Protein AF-A0A7C5U6L6-F1 (afdb_monomer)

Radius of gyration: 12.03 Å; Cα contacts (8 Å, |Δi|>4): 69; chains: 1; bounding box: 33×22×25 Å

pLDDT: mean 79.7, std 12.57, range [43.16, 90.81]

Structure (mmCIF, N/CA/C/O backbone):
data_AF-A0A7C5U6L6-F1
#
_entry.id   AF-A0A7C5U6L6-F1
#
loop_
_atom_site.group_PDB
_atom_site.id
_atom_site.type_symbol
_atom_site.label_atom_id
_atom_site.label_alt_id
_atom_site.label_comp_id
_atom_site.label_asym_id
_atom_site.label_entity_id
_atom_site.label_seq_id
_atom_site.pdbx_PDB_ins_code
_atom_site.Cartn_x
_atom_site.Cartn_y
_atom_site.Cartn_z
_atom_site.occupancy
_atom_site.B_iso_or_equiv
_atom_site.auth_seq_id
_atom_site.auth_comp_id
_atom_site.auth_asym_id
_atom_site.auth_atom_id
_atom_site.pdbx_PDB_model_num
ATOM 1 N N . MET A 1 1 ? -14.690 11.963 12.999 1.00 43.16 1 MET A N 1
ATOM 2 C CA . MET A 1 1 ? -13.275 12.388 12.945 1.00 43.16 1 MET A CA 1
ATOM 3 C C . MET A 1 1 ? -12.551 11.478 11.947 1.00 43.16 1 MET A C 1
ATOM 5 O O . MET A 1 1 ? -12.402 10.297 12.234 1.00 43.16 1 MET A O 1
ATOM 9 N N . ILE A 1 2 ? -12.225 11.954 10.738 1.00 48.00 2 ILE A N 1
ATOM 10 C CA . ILE A 1 2 ? -11.458 11.182 9.734 1.00 48.00 2 ILE A CA 1
ATOM 11 C C . ILE A 1 2 ? -9.987 11.535 9.965 1.00 48.00 2 ILE A C 1
ATOM 13 O O . ILE A 1 2 ? -9.540 12.575 9.504 1.00 48.00 2 ILE A O 1
ATOM 17 N N . ASN A 1 3 ? -9.273 10.731 10.757 1.00 52.16 3 ASN A N 1
ATOM 18 C CA . ASN A 1 3 ? -8.043 11.193 11.418 1.00 52.16 3 ASN A CA 1
ATOM 19 C C . ASN A 1 3 ? -6.723 10.598 10.918 1.00 52.16 3 ASN A C 1
ATOM 21 O O . ASN A 1 3 ? -5.698 10.837 11.539 1.00 52.16 3 ASN A O 1
ATOM 25 N N . ASN A 1 4 ? -6.692 9.838 9.823 1.00 61.31 4 ASN A N 1
ATOM 26 C CA . ASN A 1 4 ? -5.405 9.537 9.193 1.00 61.31 4 ASN A CA 1
ATOM 27 C C . ASN A 1 4 ? -5.596 9.015 7.772 1.00 61.31 4 ASN A C 1
ATOM 29 O O . ASN A 1 4 ? -6.163 7.941 7.562 1.00 61.31 4 ASN A O 1
ATOM 33 N N . MET A 1 5 ? -5.132 9.790 6.79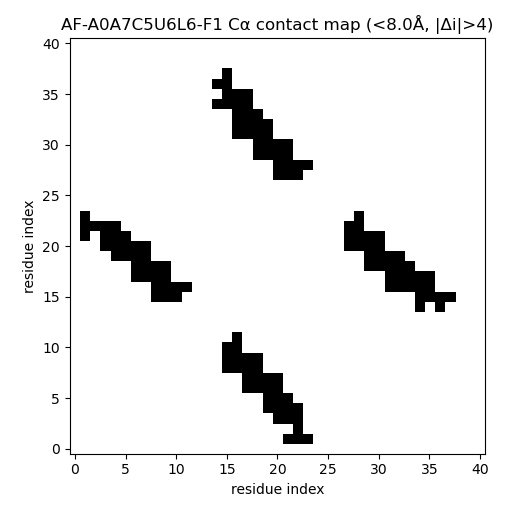8 1.00 66.00 5 MET A N 1
ATOM 34 C CA . MET A 1 5 ? -5.034 9.375 5.406 1.00 66.00 5 MET A CA 1
ATOM 35 C C . MET A 1 5 ? -3.586 8.957 5.173 1.00 66.00 5 MET A C 1
ATOM 37 O O . MET A 1 5 ? -2.688 9.780 5.300 1.00 66.00 5 MET A O 1
ATOM 41 N N . SER A 1 6 ? -3.354 7.680 4.876 1.00 79.81 6 SER A N 1
ATOM 42 C CA . SER A 1 6 ? -2.008 7.166 4.586 1.00 79.81 6 SER A CA 1
ATOM 43 C C . SER A 1 6 ? -1.976 6.602 3.177 1.00 79.81 6 SER A C 1
ATOM 45 O O 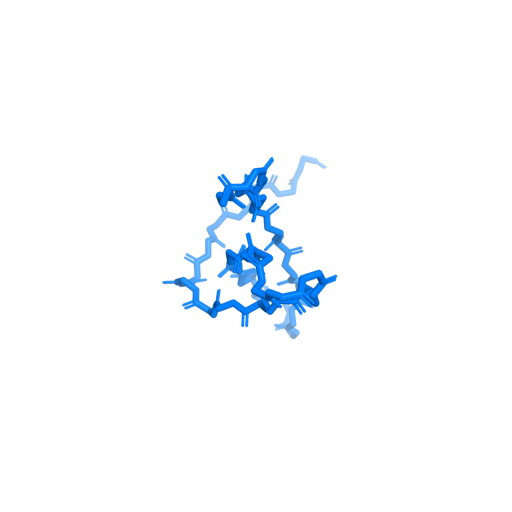. SER A 1 6 ? -2.926 5.942 2.760 1.00 79.81 6 SER A O 1
ATOM 47 N N . TYR A 1 7 ? -0.899 6.854 2.444 1.00 85.06 7 TYR A N 1
ATOM 48 C CA . TYR A 1 7 ? -0.637 6.161 1.190 1.00 85.06 7 TYR A CA 1
ATOM 49 C C . TYR A 1 7 ? 0.261 4.956 1.468 1.00 85.06 7 TYR A C 1
ATOM 51 O O . T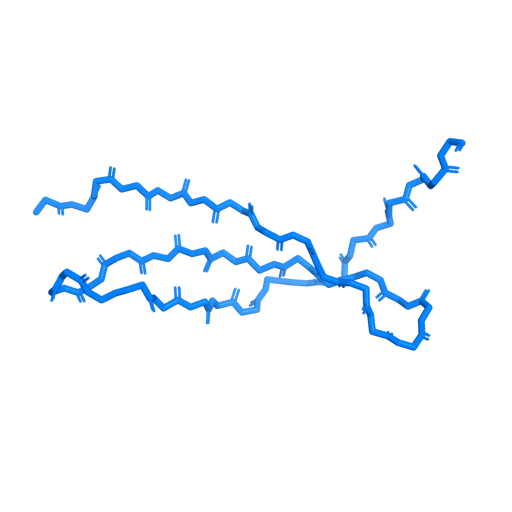YR A 1 7 ? 1.120 4.987 2.347 1.00 85.06 7 TYR A O 1
ATOM 59 N N . THR A 1 8 ? 0.017 3.854 0.774 1.00 86.31 8 THR A N 1
ATOM 60 C CA . THR A 1 8 ? 0.794 2.620 0.889 1.00 86.31 8 THR A CA 1
ATOM 61 C C . THR A 1 8 ? 1.067 2.109 -0.511 1.00 86.31 8 THR A C 1
ATOM 63 O O . THR A 1 8 ? 0.141 1.976 -1.308 1.00 86.31 8 THR A O 1
ATOM 66 N N . VAL A 1 9 ? 2.330 1.829 -0.807 1.00 88.06 9 VAL A N 1
ATOM 67 C CA . VAL A 1 9 ? 2.739 1.256 -2.087 1.00 88.06 9 VAL A CA 1
ATOM 68 C C . VAL A 1 9 ? 2.956 -0.242 -1.914 1.00 88.06 9 VAL A C 1
ATOM 70 O O . VAL A 1 9 ? 3.542 -0.676 -0.924 1.00 88.06 9 VAL A O 1
ATOM 73 N N . MET A 1 10 ? 2.478 -1.035 -2.869 1.00 87.19 10 MET A N 1
ATOM 74 C CA . MET A 1 10 ? 2.644 -2.486 -2.873 1.00 87.19 10 MET A CA 1
ATOM 75 C C . MET A 1 10 ? 3.172 -2.956 -4.230 1.00 87.19 10 MET A C 1
ATOM 77 O O . MET A 1 10 ? 2.612 -2.602 -5.268 1.00 87.19 10 MET A O 1
ATOM 81 N N . LYS A 1 11 ? 4.231 -3.775 -4.227 1.00 88.56 11 LYS A N 1
ATOM 82 C CA . LYS A 1 11 ? 4.796 -4.398 -5.434 1.00 88.56 11 LYS A CA 1
ATOM 83 C C . LYS A 1 11 ? 4.097 -5.733 -5.693 1.00 88.56 11 LYS A C 1
ATOM 85 O O . LYS A 1 11 ? 4.127 -6.623 -4.846 1.00 88.56 11 LYS A O 1
ATOM 90 N N . VAL A 1 12 ? 3.4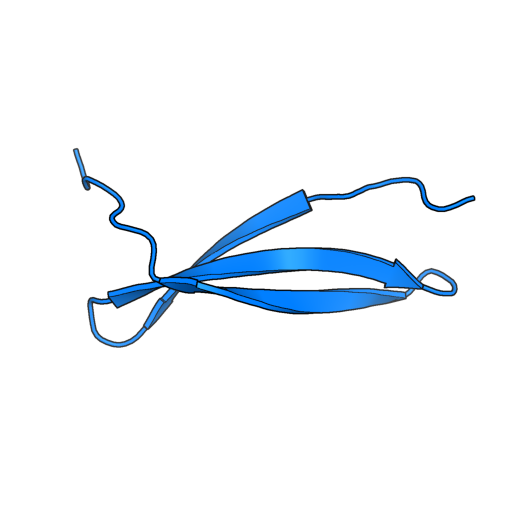83 -5.891 -6.8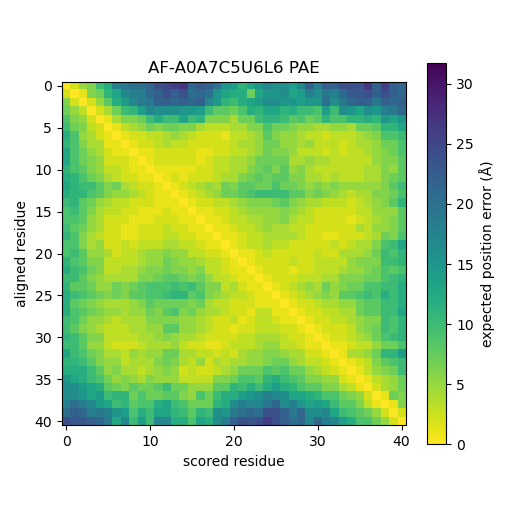63 1.00 86.00 12 VAL A N 1
ATOM 91 C CA . VAL A 1 12 ? 2.837 -7.141 -7.295 1.00 86.00 12 VAL A CA 1
ATOM 92 C C . VAL A 1 12 ? 3.317 -7.479 -8.702 1.00 86.00 12 VAL A C 1
ATOM 94 O O . VAL A 1 12 ? 3.092 -6.713 -9.638 1.00 86.00 12 VAL A O 1
ATOM 97 N N . LYS A 1 13 ? 3.990 -8.628 -8.859 1.00 88.75 13 LYS A N 1
ATOM 98 C CA . LYS A 1 13 ? 4.556 -9.101 -10.141 1.00 88.75 13 LYS A CA 1
ATOM 99 C C . LYS A 1 13 ? 5.393 -8.032 -10.874 1.00 88.75 13 LYS A C 1
ATOM 101 O O . LYS A 1 13 ? 5.245 -7.842 -12.076 1.00 88.75 13 LYS A O 1
ATOM 106 N N . GLY A 1 14 ? 6.233 -7.301 -10.137 1.00 85.94 14 GLY A N 1
ATOM 107 C CA . GLY A 1 14 ? 7.121 -6.274 -10.702 1.00 85.94 14 GLY A CA 1
ATOM 108 C C . GLY A 1 14 ? 6.459 -4.931 -11.030 1.00 85.94 14 GLY A C 1
ATOM 109 O O . GLY A 1 14 ? 7.134 -4.048 -11.538 1.00 85.94 14 GLY A O 1
ATOM 110 N N . ARG A 1 15 ? 5.167 -4.748 -10.730 1.00 86.69 15 ARG A N 1
ATOM 111 C CA . ARG A 1 15 ? 4.470 -3.459 -10.858 1.00 86.69 15 ARG A CA 1
ATOM 112 C C . ARG A 1 15 ? 4.155 -2.892 -9.480 1.00 86.69 15 ARG A C 1
ATOM 114 O O . ARG A 1 15 ? 3.780 -3.656 -8.587 1.00 86.69 15 ARG A O 1
ATOM 121 N N . TYR A 1 16 ? 4.265 -1.578 -9.312 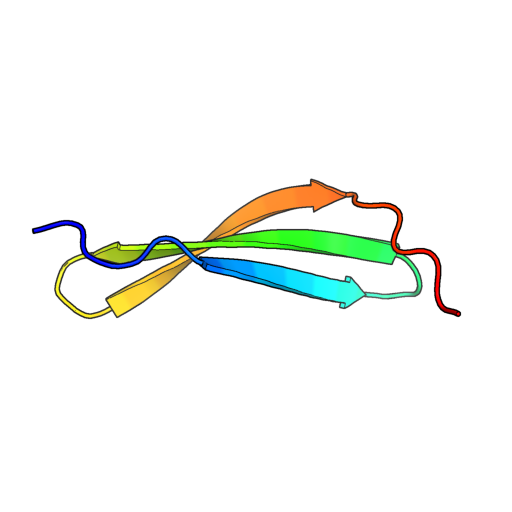1.00 89.38 16 TYR A N 1
ATOM 122 C CA . TYR A 1 16 ? 3.901 -0.913 -8.064 1.00 89.38 16 TYR A CA 1
ATOM 123 C C . TYR A 1 16 ? 2.493 -0.343 -8.148 1.00 89.38 16 TYR A C 1
ATOM 125 O O . TYR A 1 16 ? 2.104 0.294 -9.125 1.00 89.38 16 TYR A O 1
ATOM 133 N N . TYR A 1 17 ? 1.732 -0.586 -7.092 1.00 89.62 17 TYR A N 1
ATOM 134 C CA . TYR A 1 17 ? 0.353 -0.157 -6.953 1.00 89.62 17 TYR A CA 1
ATOM 135 C C . TYR A 1 17 ? 0.251 0.750 -5.733 1.00 89.62 17 TYR A C 1
ATOM 137 O O . TYR A 1 17 ? 0.663 0.377 -4.631 1.00 89.62 17 TYR A O 1
ATOM 145 N N . LEU A 1 18 ? -0.318 1.931 -5.935 1.00 90.81 18 LEU A N 1
ATOM 146 C CA . LEU A 1 18 ? -0.601 2.909 -4.904 1.00 90.81 18 LEU A CA 1
ATOM 147 C C . LEU A 1 18 ? -1.982 2.639 -4.306 1.00 90.81 18 LEU A C 1
ATOM 149 O O . LEU A 1 18 ? -2.992 2.582 -5.013 1.00 90.81 18 LEU A O 1
ATOM 153 N N . TYR A 1 19 ? -2.028 2.520 -2.985 1.00 90.44 19 TYR A N 1
ATOM 154 C CA . TYR A 1 19 ? -3.248 2.380 -2.204 1.00 90.44 19 TYR A CA 1
ATOM 155 C C . TYR A 1 19 ? -3.385 3.531 -1.214 1.00 90.44 19 TYR A C 1
ATOM 157 O O . TYR A 1 19 ? -2.408 4.010 -0.642 1.00 90.44 19 TYR A O 1
ATOM 165 N N . LYS A 1 20 ? -4.625 3.939 -0.964 1.00 88.00 20 LYS A N 1
ATOM 166 C CA . LYS A 1 20 ? -5.007 4.943 0.024 1.00 88.00 20 LYS A CA 1
ATOM 167 C C . LYS A 1 20 ? -5.717 4.265 1.187 1.00 88.00 20 LYS A C 1
ATOM 169 O O . LYS A 1 20 ? -6.781 3.676 1.021 1.00 88.00 20 LYS A O 1
ATOM 174 N N . GLY A 1 21 ? -5.130 4.351 2.372 1.00 88.44 21 GLY A N 1
ATOM 175 C CA . GLY A 1 21 ? -5.721 3.914 3.628 1.00 88.44 21 GLY A CA 1
ATOM 176 C C . GLY A 1 21 ? -6.632 4.985 4.217 1.00 88.44 21 GLY A C 1
ATOM 177 O O . GLY A 1 21 ? -6.175 6.095 4.491 1.00 88.44 21 GLY A O 1
ATOM 178 N N . ILE A 1 22 ? -7.894 4.633 4.454 1.00 86.31 22 ILE A N 1
ATOM 179 C CA . ILE A 1 22 ? -8.859 5.444 5.204 1.00 86.31 22 ILE A CA 1
ATOM 180 C C . ILE A 1 22 ? -9.363 4.664 6.419 1.00 86.31 22 ILE A C 1
ATOM 182 O O . ILE A 1 22 ? -9.570 3.454 6.343 1.00 86.31 22 ILE A O 1
ATOM 186 N N . TYR A 1 23 ? -9.577 5.341 7.545 1.00 83.19 23 TYR A N 1
ATOM 187 C CA . TYR A 1 23 ? -10.163 4.731 8.739 1.00 83.19 23 TYR A CA 1
ATOM 188 C C . TYR A 1 23 ? -11.661 5.030 8.792 1.00 83.19 23 TYR A C 1
ATOM 190 O O . TYR A 1 23 ? -12.061 6.190 8.872 1.00 83.19 23 TYR A O 1
ATOM 198 N N . ILE A 1 24 ? -12.488 3.984 8.758 1.00 81.31 24 ILE A N 1
ATOM 199 C CA . ILE A 1 24 ? -13.946 4.072 8.914 1.00 81.31 24 ILE A CA 1
ATOM 200 C C . ILE A 1 24 ? -14.324 3.222 10.124 1.00 81.31 24 ILE A C 1
ATOM 202 O O . ILE A 1 24 ? -14.036 2.026 10.150 1.00 81.31 24 ILE A O 1
ATOM 206 N N . ASN A 1 25 ? -14.956 3.831 11.131 1.00 85.06 25 ASN A N 1
ATOM 207 C CA . ASN A 1 25 ? -15.353 3.168 12.382 1.00 85.06 25 ASN A CA 1
ATOM 208 C C . ASN A 1 25 ? -14.189 2.408 13.053 1.00 85.06 25 ASN A C 1
ATOM 210 O O . ASN A 1 25 ? -14.335 1.261 13.464 1.00 85.06 25 ASN A O 1
ATOM 214 N N . GLY A 1 26 ? -12.996 3.016 13.078 1.00 81.31 26 GLY A N 1
ATOM 215 C CA . GLY A 1 26 ? -11.784 2.412 13.649 1.00 81.31 26 GLY A CA 1
ATOM 216 C C . GLY A 1 26 ? -11.140 1.304 12.804 1.00 81.31 26 GLY A C 1
ATOM 217 O O . GLY A 1 26 ? -10.057 0.838 13.143 1.00 81.31 26 GLY A O 1
ATOM 218 N N . ARG A 1 27 ? -11.743 0.901 11.677 1.00 81.44 27 ARG A N 1
ATOM 219 C CA . ARG A 1 27 ? -11.176 -0.090 1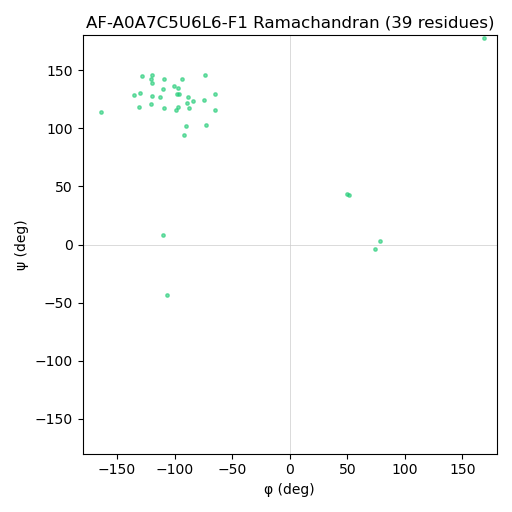0.751 1.00 81.44 27 ARG A CA 1
ATOM 220 C C . ARG A 1 27 ? -10.475 0.600 9.585 1.00 81.44 27 ARG A C 1
ATOM 222 O O . ARG A 1 27 ? -11.067 1.453 8.923 1.00 81.44 27 ARG A O 1
ATOM 229 N N . LYS A 1 28 ? -9.233 0.199 9.300 1.00 83.31 28 LYS A N 1
ATOM 230 C CA . LYS A 1 28 ? -8.501 0.644 8.106 1.00 83.31 28 LYS A CA 1
ATOM 231 C C . LYS A 1 28 ? -9.070 -0.060 6.871 1.00 83.31 28 LYS A C 1
ATOM 233 O O . LYS A 1 28 ? -9.089 -1.286 6.816 1.00 83.31 28 LYS A O 1
ATOM 238 N N . LYS A 1 29 ? -9.503 0.707 5.872 1.00 85.31 29 LYS A N 1
ATOM 239 C CA . LYS A 1 29 ? -9.806 0.229 4.518 1.00 85.31 29 LYS A CA 1
ATOM 240 C C . LYS A 1 29 ? -8.753 0.760 3.554 1.00 85.31 29 LYS A C 1
ATOM 242 O O . LYS A 1 29 ? -8.429 1.944 3.600 1.00 85.31 29 LYS A O 1
ATOM 247 N N . LEU A 1 30 ? -8.235 -0.111 2.693 1.00 87.31 30 LEU A N 1
ATOM 248 C CA . LEU A 1 30 ? -7.346 0.261 1.595 1.00 87.31 30 LEU A CA 1
ATOM 249 C C . LEU A 1 30 ? -8.173 0.421 0.321 1.00 87.31 30 LEU A C 1
ATOM 251 O O . LEU A 1 30 ? -8.956 -0.460 -0.027 1.00 87.31 30 LEU A O 1
ATOM 255 N N . ILE A 1 31 ? -7.998 1.544 -0.361 1.00 87.81 31 ILE A N 1
ATOM 256 C CA . ILE A 1 31 ? -8.619 1.847 -1.648 1.00 87.81 31 ILE A CA 1
ATOM 257 C C . ILE A 1 31 ? -7.505 1.886 -2.682 1.00 87.81 31 ILE A C 1
ATOM 259 O O . ILE A 1 31 ? -6.518 2.592 -2.488 1.00 87.81 31 ILE A O 1
ATOM 263 N N . TYR A 1 32 ? -7.648 1.125 -3.762 1.00 87.38 32 TYR A N 1
ATOM 264 C CA . TYR A 1 32 ? -6.721 1.208 -4.884 1.00 87.38 32 TYR A CA 1
ATOM 265 C C . TYR A 1 32 ? -6.815 2.586 -5.546 1.00 87.38 32 TYR A C 1
ATOM 267 O O . TYR A 1 32 ? -7.914 3.056 -5.837 1.00 87.38 32 TYR A O 1
ATOM 275 N N . VAL A 1 33 ? -5.668 3.233 -5.751 1.00 87.12 33 VAL A N 1
ATOM 276 C CA . VAL A 1 33 ? -5.576 4.575 -6.344 1.00 87.12 33 VAL A CA 1
ATOM 277 C C . VAL A 1 33 ? -5.052 4.505 -7.772 1.00 87.12 33 VAL A C 1
ATOM 279 O O . VAL A 1 33 ? -5.582 5.185 -8.643 1.00 87.12 33 VAL A O 1
ATOM 282 N N . GLY A 1 34 ? -4.024 3.695 -8.027 1.00 87.88 34 GLY A N 1
ATOM 283 C CA . GLY A 1 34 ? -3.409 3.626 -9.350 1.00 87.88 34 GLY A CA 1
ATOM 284 C C . GLY A 1 34 ? -2.098 2.854 -9.368 1.00 87.88 34 GLY A C 1
ATOM 285 O O . GLY A 1 34 ? -1.629 2.372 -8.338 1.00 87.88 34 GLY A O 1
ATOM 286 N N . LEU A 1 35 ? -1.514 2.711 -10.556 1.00 87.06 35 LEU A N 1
ATOM 287 C CA . LEU A 1 35 ? -0.110 2.326 -10.689 1.00 87.06 35 LEU A CA 1
ATOM 288 C C . LEU A 1 35 ? 0.763 3.526 -10.309 1.00 87.06 35 LEU A C 1
ATOM 290 O O . LEU A 1 35 ? 0.381 4.670 -10.552 1.00 87.06 35 LEU A O 1
ATOM 294 N N . CYS A 1 36 ? 1.914 3.268 -9.708 1.00 79.69 36 CYS A N 1
ATOM 295 C CA . CYS A 1 36 ? 2.936 4.286 -9.504 1.00 79.69 36 CYS A CA 1
ATOM 296 C C . CYS A 1 36 ? 4.262 3.760 -10.036 1.00 79.69 36 CYS A C 1
ATOM 298 O O . CYS A 1 36 ? 4.542 2.575 -9.903 1.00 79.69 36 CYS A O 1
ATOM 300 N N . ASP A 1 37 ? 5.087 4.623 -10.606 1.00 74.94 37 ASP A N 1
ATOM 301 C CA . ASP A 1 37 ? 6.453 4.258 -10.953 1.00 74.94 37 ASP A CA 1
ATOM 302 C C . ASP A 1 37 ? 7.323 4.597 -9.746 1.00 74.94 37 ASP A C 1
ATOM 304 O O . ASP A 1 37 ? 7.588 5.763 -9.456 1.00 74.94 37 ASP A O 1
ATOM 308 N N . VAL A 1 38 ? 7.684 3.576 -8.967 1.00 71.88 38 VAL A N 1
ATOM 309 C CA . VAL A 1 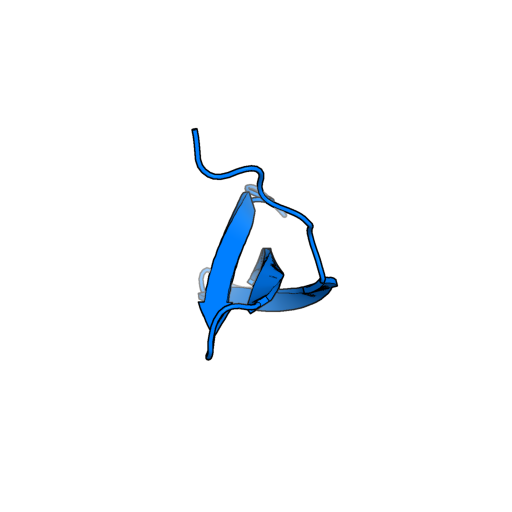38 ? 8.712 3.735 -7.938 1.00 71.88 38 VAL A CA 1
ATOM 310 C C . VAL A 1 38 ? 10.042 3.458 -8.613 1.00 71.88 38 VAL A C 1
ATOM 312 O O . VAL A 1 38 ? 10.263 2.356 -9.110 1.00 71.88 38 VAL A O 1
ATOM 315 N N . ILE A 1 39 ? 10.908 4.464 -8.638 1.00 64.25 39 ILE A N 1
ATOM 316 C CA . ILE A 1 39 ? 12.307 4.285 -9.013 1.00 64.25 39 ILE A CA 1
ATOM 317 C C . ILE A 1 39 ? 12.955 3.564 -7.821 1.00 64.25 39 ILE A C 1
ATOM 319 O O . ILE A 1 39 ? 13.118 4.163 -6.762 1.00 64.25 39 ILE A O 1
ATOM 323 N N . GLU A 1 40 ? 13.196 2.254 -7.944 1.00 60.06 40 GLU A N 1
ATOM 324 C CA . GLU A 1 40 ? 14.084 1.531 -7.020 1.00 60.06 40 GLU A CA 1
ATOM 325 C C . GLU A 1 40 ? 15.498 2.102 -7.213 1.00 60.06 40 GLU A C 1
ATOM 327 O O . GLU A 1 40 ? 16.024 2.031 -8.323 1.00 60.06 40 GLU A O 1
ATOM 332 N N .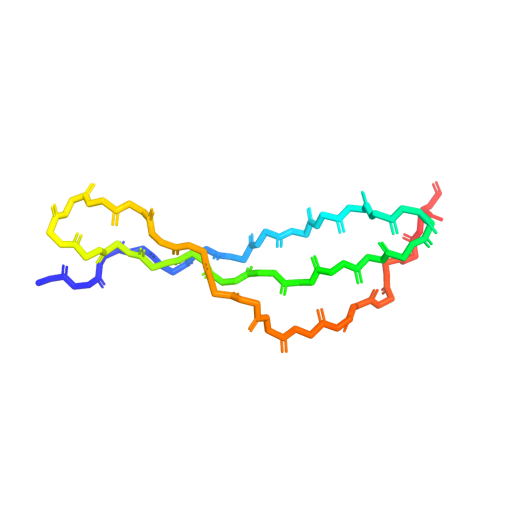 GLU A 1 41 ? 16.046 2.730 -6.167 1.00 55.53 41 GLU A N 1
ATOM 333 C CA . GLU A 1 41 ? 17.422 3.257 -6.104 1.00 55.53 41 GLU A CA 1
ATOM 334 C C . GLU A 1 41 ? 18.452 2.126 -5.958 1.00 55.53 41 GLU A C 1
ATOM 336 O O . GLU A 1 41 ? 18.164 1.160 -5.207 1.00 55.53 41 GLU A O 1
#

Secondary structure (DSSP, 8-state):
-----EEEEEEETTEEEEEEEEEETTEEEEEEEEEE-----

Solvent-accessible surface area (backbone atoms only — not comparable to full-atom values): 2709 Å² total; per-residue (Å²): 133,83,83,59,82,44,80,47,78,45,79,57,95,90,42,40,35,33,26,39,35,42,55,57,95,88,41,80,42,77,41,85,72,44,78,46,90,75,83,84,130

Foldseek 3Di:
DFPDWDWDWDADPNWIWIWIWTADPNDTDTDTDGTDDDDDD

Sequence (41 aa):
MINNMSYTVMKVKGRYYLYKGIYINGRKKLIYVGLCDVIEE

Mean predicted aligned error: 6.66 Å

Nearest PDB structures (foldseek):
  4flz-assembly1_A  TM=7.033E-01  e=7.595E-01  Pyrococcus abyssi GE5
  5xfu-assembly1_B  TM=6.726E-01  e=3.800E+00  Dioscoreophyllum cumminsii
  3mon-assembly4_G  TM=5.148E-01  e=3.340E+00  Dioscoreophyllum cumminsii
  6l4n-assembly1_A  TM=5.103E-01  e=3.340E+00  Dioscoreophyllum cumminsii
  6l4n-assembly1_B  TM=5.088E-01  e=5.592E+00  Dioscoreophyllum cumminsii